Protein AF-A0A935TIV6-F1 (afdb_monomer_lite)

Secondary structure (DSSP, 8-state):
---S-TT-HHHHHHIIIII-----GGGSHHHHHHHHHS--TTS---HHHHHHHHHHHHHHHHHHHHHHHHHHHHHHHHHTT-HHHHHHHHHHHHHHHHTTT--HHHHSHHHHHHHHHHHHHHHHHHHHH-TT-----------

Foldseek 3Di:
DAPLQQLFPASQCCCCPPVVDPRDVCQAQQNVCCVVPVNHPPWFAFSQSSNCSRQNNVRSVVVVVVVVVLLVVLVVLVVVVQPLSVVLNVLSVVCVVSRRGYNVQRHDPVSVCVNVVSVVCCVPPRVVSSPPDPPDDDDDDDD

pLDDT: mean 84.78, std 13.74, range [38.84, 96.5]

Radius of gyration: 17.71 Å; chains: 1; bounding box: 31×26×53 Å

Sequence (143 aa):
MDFFVGHSYSLTIFLDKIVGLPVSISETYPYRVGAATGWGESKWHSIFSWFASAFTFVGTLFIFIPIGYIYAITWQEAKYKNPFSIILFSILTLGLIFVPANNQLLHTPEGYLSTIFFILMWSFQHKRYNFIYPKCKYSLIFY

Structure (mmCIF, N/CA/C/O backbone):
data_AF-A0A935TIV6-F1
#
_entry.id   AF-A0A935TIV6-F1
#
loop_
_atom_site.group_PDB
_atom_site.id
_atom_site.type_symbol
_atom_site.label_atom_id
_atom_site.label_alt_id
_atom_site.label_comp_id
_atom_site.label_asym_id
_atom_site.label_entity_id
_atom_site.label_seq_id
_atom_site.pdbx_PDB_ins_code
_atom_site.Cartn_x
_atom_site.Cartn_y
_atom_site.Cartn_z
_atom_site.occupancy
_atom_site.B_iso_or_equiv
_atom_site.auth_seq_id
_atom_site.auth_comp_id
_atom_site.auth_asym_id
_atom_site.auth_atom_id
_atom_site.pdbx_PDB_model_num
ATOM 1 N N . MET A 1 1 ? 8.626 8.405 -19.422 1.00 48.78 1 MET A N 1
ATOM 2 C CA . MET A 1 1 ? 8.931 8.969 -18.091 1.00 48.78 1 MET A CA 1
ATOM 3 C C . MET A 1 1 ? 7.844 8.479 -17.159 1.00 48.78 1 MET A C 1
ATOM 5 O O . MET A 1 1 ? 6.699 8.885 -17.321 1.00 48.78 1 MET A O 1
ATOM 9 N N . ASP A 1 2 ? 8.174 7.603 -16.216 1.00 63.16 2 ASP A N 1
ATOM 10 C CA . ASP A 1 2 ? 7.210 7.120 -15.235 1.00 63.16 2 ASP A CA 1
ATOM 11 C C . ASP A 1 2 ? 6.853 8.250 -14.260 1.00 63.16 2 ASP A C 1
ATOM 13 O O . ASP A 1 2 ? 7.641 8.641 -13.401 1.00 63.16 2 ASP A O 1
ATOM 17 N N . PHE A 1 3 ? 5.639 8.788 -14.388 1.00 72.31 3 PHE A N 1
ATOM 18 C CA . PHE A 1 3 ? 5.093 9.859 -13.542 1.00 72.31 3 PHE A CA 1
ATOM 19 C C . PHE A 1 3 ? 4.691 9.358 -12.138 1.00 72.31 3 PHE A C 1
ATOM 21 O O . PHE A 1 3 ? 3.645 9.732 -11.622 1.00 72.31 3 PHE A O 1
ATOM 28 N N . PHE A 1 4 ? 5.486 8.474 -11.524 1.00 78.12 4 PHE A N 1
ATOM 29 C CA . PHE A 1 4 ? 5.180 7.800 -10.249 1.00 78.12 4 PHE A CA 1
ATOM 30 C C . PHE A 1 4 ? 3.894 6.948 -10.260 1.00 78.12 4 PHE A C 1
ATOM 32 O O . PHE A 1 4 ? 3.355 6.628 -9.207 1.00 78.12 4 PHE A O 1
ATOM 39 N N . VAL A 1 5 ? 3.407 6.540 -11.437 1.00 81.81 5 VAL A N 1
ATOM 40 C CA . VAL A 1 5 ? 2.139 5.792 -11.604 1.00 81.81 5 VAL A CA 1
ATOM 41 C C . VAL A 1 5 ? 2.334 4.285 -11.793 1.00 81.81 5 VAL A C 1
ATOM 43 O O . VAL A 1 5 ? 1.389 3.514 -11.646 1.00 81.81 5 VAL A O 1
ATOM 46 N N . GLY A 1 6 ? 3.575 3.842 -12.029 1.00 77.88 6 GLY A N 1
ATOM 47 C CA . GLY A 1 6 ? 3.930 2.445 -12.310 1.00 77.88 6 GLY A CA 1
ATOM 48 C C . GLY A 1 6 ? 3.623 1.438 -11.192 1.00 77.88 6 GLY A C 1
ATOM 49 O O . GLY A 1 6 ? 3.742 0.235 -11.405 1.00 77.88 6 GLY A O 1
ATOM 50 N N . HIS A 1 7 ? 3.187 1.897 -10.015 1.00 80.50 7 HIS A N 1
ATOM 51 C CA . HIS A 1 7 ? 2.756 1.027 -8.921 1.00 80.50 7 HIS A CA 1
ATOM 52 C C . HIS A 1 7 ? 1.369 0.397 -9.144 1.00 80.50 7 HIS A C 1
ATOM 54 O O . HIS A 1 7 ? 1.015 -0.541 -8.429 1.00 80.50 7 HIS A O 1
ATOM 60 N N . SER A 1 8 ? 0.568 0.896 -10.096 1.00 84.06 8 SER A N 1
ATOM 61 C CA . SER A 1 8 ? -0.764 0.370 -10.419 1.00 84.06 8 SER A CA 1
ATOM 62 C C . SER A 1 8 ? -0.966 0.268 -11.927 1.00 84.06 8 SER A C 1
ATOM 64 O O . SER A 1 8 ? -1.005 1.274 -12.630 1.00 84.06 8 SER A O 1
ATOM 66 N N . TYR A 1 9 ? -1.191 -0.957 -12.409 1.00 84.56 9 TYR A N 1
ATOM 67 C CA . TYR A 1 9 ? -1.545 -1.220 -13.806 1.00 84.56 9 TYR A CA 1
ATOM 68 C C . TYR A 1 9 ? -2.781 -0.415 -14.240 1.00 84.56 9 TYR A C 1
ATOM 70 O O . TYR A 1 9 ? -2.777 0.243 -15.279 1.00 84.56 9 TYR A O 1
ATOM 78 N N . SER A 1 10 ? -3.825 -0.421 -13.406 1.00 84.81 10 SER A N 1
ATOM 79 C CA . SER A 1 10 ? -5.077 0.282 -13.694 1.00 84.81 10 SER A CA 1
ATOM 80 C C . SER A 1 10 ? -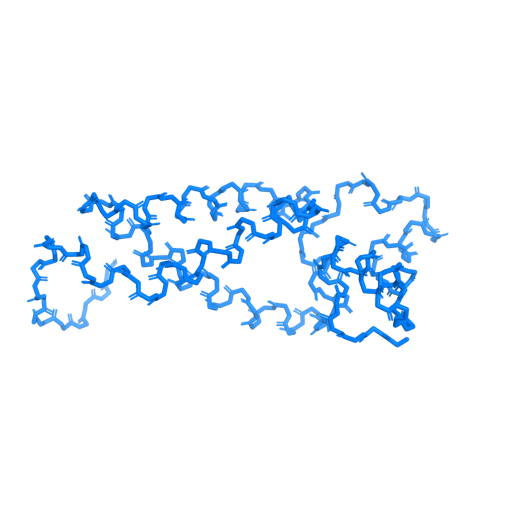4.906 1.793 -13.789 1.00 84.81 10 SER A C 1
ATOM 82 O O . SER A 1 10 ? -5.487 2.407 -14.682 1.00 84.81 10 SER A O 1
ATOM 84 N N . LEU A 1 11 ? -4.095 2.391 -12.911 1.00 84.00 11 LEU A N 1
ATOM 85 C CA . LEU A 1 11 ? -3.830 3.828 -12.949 1.00 84.00 11 LEU A CA 1
ATOM 86 C C . LEU A 1 11 ? -3.090 4.223 -14.230 1.00 84.00 11 LEU A C 1
ATOM 88 O O . LEU A 1 11 ? -3.469 5.201 -14.870 1.00 84.00 11 LEU A O 1
ATOM 92 N N . THR A 1 12 ? -2.088 3.442 -14.643 1.00 85.06 12 TH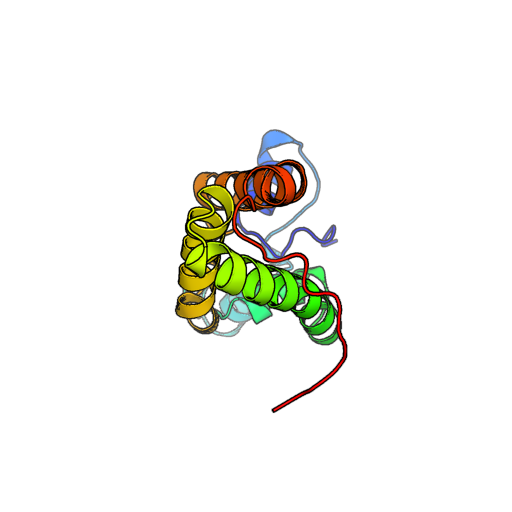R A N 1
ATOM 93 C CA . THR A 1 12 ? -1.341 3.713 -15.876 1.00 85.06 12 THR A CA 1
ATOM 94 C C . THR A 1 12 ? -2.238 3.622 -17.111 1.00 85.06 12 THR A C 1
ATOM 96 O O . THR A 1 12 ? -2.224 4.538 -17.926 1.00 85.06 12 THR A O 1
ATOM 99 N N . ILE A 1 13 ? -3.083 2.586 -17.224 1.00 83.75 13 ILE A N 1
ATOM 100 C CA . ILE A 1 13 ? -4.049 2.473 -18.334 1.00 83.75 13 ILE A CA 1
ATOM 101 C C . ILE A 1 13 ? -5.061 3.621 -18.325 1.00 83.75 13 ILE A C 1
ATOM 103 O O . ILE A 1 13 ? -5.403 4.144 -19.384 1.00 83.75 13 ILE A O 1
ATOM 107 N N . PHE A 1 14 ? -5.563 4.001 -17.148 1.00 85.88 14 PHE A N 1
ATOM 108 C CA . PHE A 1 14 ? -6.526 5.092 -17.016 1.00 85.88 14 PHE A CA 1
ATOM 109 C C . PHE A 1 14 ? -5.925 6.419 -17.498 1.00 85.88 14 PHE A C 1
ATOM 111 O O . PHE A 1 14 ? -6.532 7.117 -18.306 1.00 85.88 14 PHE A O 1
ATOM 118 N N . LEU A 1 15 ? -4.717 6.755 -17.047 1.00 85.62 15 LEU A N 1
ATOM 119 C CA . LEU A 1 15 ? -4.052 8.008 -17.405 1.00 85.62 15 LEU A CA 1
ATOM 120 C C . LEU A 1 15 ? -3.617 8.053 -18.876 1.00 85.62 15 LEU A C 1
ATOM 122 O O . LEU A 1 15 ? -3.765 9.098 -19.506 1.00 85.62 15 LEU A O 1
ATOM 126 N N . ASP A 1 16 ? -3.143 6.937 -19.430 1.00 84.94 16 ASP A N 1
ATOM 127 C CA . ASP A 1 16 ? -2.800 6.829 -20.852 1.00 84.94 16 ASP A CA 1
ATOM 128 C C . ASP A 1 16 ? -4.052 6.987 -21.729 1.00 84.94 16 ASP A C 1
ATOM 130 O O . ASP A 1 16 ? -4.156 7.905 -22.538 1.00 84.94 16 ASP A O 1
ATOM 134 N N . LYS A 1 17 ? -5.075 6.150 -21.509 1.00 85.31 17 LYS A N 1
ATOM 135 C CA . LYS A 1 17 ? -6.223 6.067 -22.425 1.00 85.31 17 LYS A CA 1
ATOM 136 C C . LYS A 1 17 ? -7.255 7.173 -22.259 1.00 85.31 17 LYS A C 1
ATOM 138 O O . LYS A 1 17 ? -7.905 7.529 -23.238 1.00 85.31 17 LYS A O 1
ATOM 143 N N . ILE A 1 18 ? -7.478 7.652 -21.035 1.00 84.69 18 ILE A N 1
ATOM 144 C CA . ILE A 1 18 ? -8.553 8.617 -20.749 1.00 84.69 18 ILE A CA 1
ATOM 145 C C . ILE A 1 18 ? -8.002 10.037 -20.669 1.00 84.69 18 ILE A C 1
ATOM 147 O O . ILE A 1 18 ? -8.630 10.956 -21.188 1.00 84.69 18 ILE A O 1
ATOM 151 N N . VAL A 1 19 ? -6.840 10.226 -20.037 1.00 85.19 19 VAL A N 1
ATOM 152 C CA . VAL A 1 19 ? -6.238 11.560 -19.873 1.00 85.19 19 VAL A CA 1
ATOM 153 C C . VAL A 1 19 ? -5.277 11.894 -21.023 1.00 85.19 19 VAL A C 1
ATOM 155 O O . VAL A 1 19 ? -5.046 13.070 -21.292 1.00 85.19 19 VAL A O 1
ATOM 158 N N . GLY A 1 20 ? -4.751 10.892 -21.739 1.00 82.81 20 GLY A N 1
ATOM 159 C CA . GLY A 1 20 ? -3.800 11.099 -22.835 1.00 82.81 20 GLY A CA 1
ATOM 160 C C . GLY A 1 20 ? -2.401 11.487 -22.354 1.00 82.81 20 GLY A C 1
ATOM 161 O O . GLY A 1 20 ? -1.658 12.141 -23.085 1.00 82.81 20 GLY A O 1
ATOM 162 N N . LEU A 1 21 ? -2.047 11.152 -21.108 1.00 82.12 21 LEU A N 1
ATOM 163 C CA . LEU A 1 21 ? -0.713 11.429 -20.577 1.00 82.12 21 LEU A CA 1
ATOM 164 C C . LEU A 1 21 ? 0.303 10.430 -21.142 1.00 82.12 21 LEU A C 1
ATOM 166 O O . LEU A 1 21 ? -0.031 9.257 -21.281 1.00 82.12 21 LEU A O 1
ATOM 170 N N . PRO A 1 22 ? 1.562 10.842 -21.388 1.00 80.31 22 PRO A N 1
ATOM 171 C CA . PRO A 1 22 ? 2.612 9.965 -21.906 1.00 80.31 22 PRO A CA 1
ATOM 172 C C . PRO A 1 22 ? 3.176 9.045 -20.805 1.00 80.31 22 PRO A C 1
ATOM 174 O O . PRO A 1 22 ? 4.378 9.035 -20.532 1.00 80.31 22 PRO A O 1
ATOM 177 N N . VAL A 1 23 ? 2.297 8.305 -20.129 1.00 82.56 23 VAL A N 1
ATOM 178 C CA . VAL A 1 23 ? 2.635 7.258 -19.162 1.00 82.56 23 VAL A CA 1
ATOM 179 C C . VAL A 1 23 ? 2.649 5.920 -19.890 1.00 82.56 23 VAL A C 1
ATOM 181 O O . VAL A 1 23 ? 1.751 5.631 -20.672 1.00 82.56 23 VAL A O 1
ATOM 184 N N . SER A 1 24 ? 3.657 5.085 -19.644 1.00 80.44 24 SER A N 1
ATOM 185 C CA . SER A 1 24 ? 3.755 3.794 -20.324 1.00 80.44 24 SER A CA 1
ATOM 186 C C . SER A 1 24 ? 4.038 2.667 -19.350 1.00 80.44 24 SER A C 1
ATOM 188 O O . SER A 1 24 ? 5.016 2.688 -18.611 1.00 80.44 24 SER A O 1
ATOM 190 N N . ILE A 1 25 ? 3.232 1.608 -19.431 1.00 82.06 25 ILE A N 1
ATOM 191 C CA . ILE A 1 25 ? 3.464 0.358 -18.691 1.00 82.06 25 ILE A CA 1
ATOM 192 C C . ILE A 1 25 ? 4.808 -0.263 -19.072 1.00 82.06 25 ILE A C 1
ATOM 194 O O . ILE A 1 25 ? 5.403 -0.986 -18.268 1.00 82.06 25 ILE A O 1
ATOM 198 N N . SER A 1 26 ? 5.315 0.056 -20.267 1.00 83.88 26 SER A N 1
ATOM 199 C CA . SER A 1 26 ? 6.571 -0.490 -20.760 1.00 83.88 26 SER A CA 1
ATOM 200 C C . SER A 1 26 ? 7.792 -0.106 -19.923 1.00 83.88 26 SER A C 1
ATOM 202 O O . SER A 1 26 ? 8.826 -0.766 -20.010 1.00 83.88 26 SER A O 1
ATOM 204 N N . GLU A 1 27 ? 7.689 0.959 -19.127 1.00 84.19 27 GLU A N 1
ATOM 205 C CA . GLU A 1 27 ? 8.773 1.439 -18.266 1.00 84.19 27 GLU A CA 1
ATOM 206 C C . GLU A 1 27 ? 8.839 0.681 -16.920 1.00 84.19 27 GLU A C 1
ATOM 208 O O . GLU A 1 27 ? 9.882 0.670 -16.262 1.00 84.19 27 GLU A O 1
ATOM 213 N N . THR A 1 28 ? 7.794 -0.081 -16.568 1.00 88.88 28 THR A N 1
ATOM 214 C CA . THR A 1 28 ? 7.716 -0.820 -15.298 1.00 88.88 28 THR A CA 1
ATOM 215 C C . THR A 1 28 ? 8.646 -2.042 -15.239 1.00 88.88 28 THR A C 1
ATOM 217 O O . THR A 1 28 ? 8.892 -2.724 -16.239 1.00 88.88 28 THR A O 1
ATOM 220 N N . TYR A 1 29 ? 9.150 -2.379 -14.044 1.00 89.88 29 TYR A N 1
ATOM 221 C CA . TYR A 1 29 ? 10.002 -3.559 -13.836 1.00 89.88 29 TYR A CA 1
ATOM 222 C C . TYR A 1 29 ? 9.347 -4.874 -14.293 1.00 89.88 29 TYR A C 1
ATOM 224 O O . TYR A 1 29 ? 10.025 -5.619 -15.004 1.00 89.88 29 TYR A O 1
ATOM 232 N N . PRO A 1 30 ? 8.070 -5.176 -13.963 1.00 90.19 30 PRO A N 1
ATOM 233 C CA . PRO A 1 30 ? 7.407 -6.392 -14.440 1.00 90.19 30 PRO A CA 1
ATOM 234 C C . PRO A 1 30 ? 7.384 -6.504 -15.967 1.00 90.19 30 PRO A C 1
ATOM 236 O O . PRO A 1 30 ? 7.672 -7.571 -16.506 1.00 90.19 30 PRO A O 1
ATOM 239 N N . TYR A 1 31 ? 7.126 -5.396 -16.671 1.00 89.50 31 TYR A N 1
ATOM 240 C CA . TYR A 1 31 ? 7.130 -5.381 -18.133 1.00 89.50 31 TYR A CA 1
ATOM 241 C C . TYR A 1 31 ? 8.533 -5.598 -18.707 1.00 89.50 31 TYR A C 1
ATOM 243 O O . TYR A 1 31 ? 8.725 -6.408 -19.612 1.00 89.50 31 TYR A O 1
ATOM 251 N N . ARG A 1 32 ? 9.546 -4.915 -18.158 1.00 90.56 32 ARG A N 1
ATOM 252 C CA . ARG A 1 32 ? 10.944 -5.057 -18.600 1.00 90.56 32 ARG A CA 1
ATOM 253 C C . ARG A 1 32 ? 11.469 -6.479 -18.410 1.00 90.56 32 ARG A C 1
ATOM 255 O O . ARG A 1 32 ? 12.167 -6.994 -19.281 1.00 90.56 32 ARG A O 1
ATOM 262 N N . VAL A 1 33 ? 11.118 -7.122 -17.295 1.00 91.19 33 VAL A N 1
ATOM 263 C CA . VAL A 1 33 ? 11.430 -8.539 -17.053 1.00 91.19 33 VAL A CA 1
ATOM 264 C C . VAL A 1 33 ? 10.707 -9.423 -18.063 1.00 91.19 33 VAL A C 1
ATOM 266 O O . VAL A 1 33 ? 11.334 -10.316 -18.633 1.00 91.19 33 VAL A O 1
ATOM 269 N N . GLY A 1 34 ? 9.433 -9.144 -18.345 1.00 91.44 34 GLY A N 1
ATOM 270 C CA . GLY A 1 34 ? 8.670 -9.828 -19.386 1.00 91.44 34 GLY A CA 1
ATOM 271 C C . GLY A 1 34 ? 9.335 -9.762 -20.755 1.00 91.44 34 GLY A C 1
ATOM 272 O O . GLY A 1 34 ? 9.536 -10.799 -21.383 1.00 91.44 34 GLY A O 1
ATOM 273 N N . ALA A 1 35 ? 9.765 -8.572 -21.172 1.00 90.19 35 ALA A N 1
ATOM 274 C CA . ALA A 1 35 ? 10.456 -8.366 -22.441 1.00 90.19 35 ALA A CA 1
ATOM 275 C C . ALA A 1 35 ? 11.815 -9.088 -22.514 1.00 90.19 35 ALA A C 1
ATOM 277 O O . ALA A 1 35 ? 12.192 -9.572 -23.578 1.00 90.19 35 ALA A O 1
ATOM 278 N N . ALA A 1 36 ?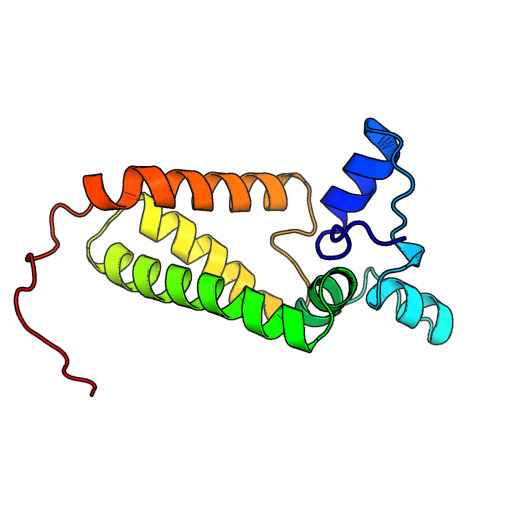 12.548 -9.180 -21.399 1.00 92.12 36 ALA A N 1
ATOM 279 C CA . ALA A 1 36 ? 13.879 -9.790 -21.364 1.00 92.12 36 ALA A CA 1
ATOM 280 C C . ALA A 1 36 ? 13.870 -11.320 -21.181 1.00 92.12 36 ALA A C 1
ATOM 282 O O . ALA A 1 36 ? 14.782 -11.997 -21.645 1.00 92.12 36 ALA A O 1
ATOM 283 N N . THR A 1 37 ? 12.878 -11.867 -20.474 1.00 91.81 37 THR A N 1
ATOM 284 C CA . THR A 1 37 ? 12.879 -13.274 -20.015 1.00 91.81 37 THR A CA 1
ATOM 285 C C . THR A 1 37 ? 11.670 -14.083 -20.486 1.00 91.81 37 THR A C 1
ATOM 287 O O . THR A 1 37 ? 11.623 -15.291 -20.275 1.00 91.81 37 THR A O 1
ATOM 290 N N . GLY A 1 38 ? 10.666 -13.436 -21.084 1.00 89.50 38 GLY A N 1
ATOM 291 C CA . GLY A 1 38 ? 9.368 -14.043 -21.394 1.00 89.50 38 GLY A CA 1
ATOM 292 C C . GLY A 1 38 ? 8.424 -14.152 -20.188 1.00 89.50 38 GLY A C 1
ATOM 293 O O . GLY A 1 38 ? 7.273 -14.564 -20.341 1.00 89.50 38 GLY A O 1
ATOM 294 N N . TRP A 1 39 ? 8.861 -13.760 -18.984 1.00 86.00 39 TRP A N 1
ATOM 295 C CA . TRP A 1 39 ? 8.032 -13.758 -17.777 1.00 86.00 39 TRP A CA 1
ATOM 296 C C . TRP A 1 39 ? 7.202 -12.469 -17.666 1.00 86.00 39 TRP A C 1
ATOM 298 O O . TRP A 1 39 ? 7.540 -11.541 -16.929 1.00 86.00 39 TRP A O 1
ATOM 308 N N . GLY A 1 40 ? 6.139 -12.405 -18.474 1.00 83.31 40 GLY A N 1
ATOM 309 C CA . GLY A 1 40 ? 5.291 -11.221 -18.666 1.00 83.31 40 GLY A CA 1
ATOM 310 C C . GLY A 1 40 ? 4.646 -10.650 -17.399 1.00 83.31 40 GLY A C 1
ATOM 311 O O . GLY A 1 40 ? 4.580 -11.289 -16.352 1.00 83.31 40 GLY A O 1
ATOM 312 N N . GLU A 1 41 ? 4.123 -9.435 -17.505 1.00 79.94 41 GLU A N 1
ATOM 313 C CA . GLU A 1 41 ? 3.486 -8.659 -16.434 1.00 79.94 41 GLU A CA 1
ATOM 314 C C . GLU A 1 41 ? 2.229 -9.315 -15.844 1.00 79.94 41 GLU A C 1
ATOM 316 O O . GLU A 1 41 ? 1.907 -9.096 -14.680 1.00 79.94 41 GLU A O 1
ATOM 321 N N . SER A 1 42 ? 1.557 -10.168 -16.622 1.00 77.75 42 SER A N 1
ATOM 322 C CA . SER A 1 42 ? 0.409 -10.976 -16.185 1.00 77.75 42 SER A CA 1
ATOM 323 C C . SER A 1 42 ? 0.784 -12.127 -15.239 1.00 77.75 42 SER A C 1
ATOM 325 O O . SER A 1 42 ? -0.093 -12.833 -14.734 1.00 77.75 42 SER A O 1
ATOM 327 N N . LYS A 1 43 ? 2.082 -12.357 -15.012 1.00 83.44 43 LYS A N 1
ATOM 328 C CA . LYS A 1 43 ? 2.595 -13.369 -14.085 1.00 83.44 43 LYS A CA 1
ATOM 329 C C . LYS A 1 43 ? 2.695 -12.830 -12.660 1.00 83.44 43 LYS A C 1
ATOM 331 O O . LYS A 1 43 ? 2.459 -11.656 -12.388 1.00 83.44 43 LYS A O 1
ATOM 336 N N . TRP A 1 44 ? 3.033 -13.723 -11.733 1.00 83.62 44 TRP A N 1
ATOM 337 C CA . TRP A 1 44 ? 3.015 -13.432 -10.306 1.00 83.62 44 TRP A CA 1
ATOM 338 C C . TRP A 1 44 ? 4.243 -12.638 -9.840 1.00 83.62 44 TRP A C 1
ATOM 340 O O . TRP A 1 44 ? 5.140 -13.162 -9.183 1.00 83.62 44 TRP A O 1
ATOM 350 N N . HIS A 1 45 ? 4.315 -11.372 -10.246 1.00 88.12 45 HIS A N 1
ATOM 351 C CA . HIS A 1 45 ? 5.332 -10.433 -9.782 1.00 88.12 45 HIS A CA 1
ATOM 352 C C . HIS A 1 45 ? 4.930 -9.851 -8.434 1.00 88.12 45 HIS A C 1
ATOM 354 O O . HIS A 1 45 ? 3.831 -9.319 -8.303 1.00 88.12 45 HIS A O 1
ATOM 360 N N . SER A 1 46 ? 5.840 -9.865 -7.461 1.00 90.56 46 SER A N 1
ATOM 361 C CA . SER A 1 46 ? 5.583 -9.287 -6.139 1.00 90.56 46 SER A CA 1
ATOM 362 C C . SER A 1 46 ? 5.069 -7.842 -6.210 1.00 90.56 46 SER A C 1
ATOM 364 O O . SER A 1 46 ? 5.416 -7.070 -7.114 1.00 90.56 46 SER A O 1
ATOM 366 N N . ILE A 1 47 ? 4.305 -7.421 -5.205 1.00 91.69 47 ILE A N 1
ATOM 367 C CA . ILE A 1 47 ? 3.868 -6.023 -5.086 1.00 91.69 47 ILE A CA 1
ATOM 368 C C . ILE A 1 47 ? 5.060 -5.046 -5.065 1.00 91.69 47 ILE A C 1
ATOM 370 O O . ILE A 1 47 ? 4.966 -3.937 -5.590 1.00 91.69 47 ILE A O 1
ATOM 374 N N . PHE A 1 48 ? 6.214 -5.471 -4.538 1.00 91.94 48 PHE A N 1
ATOM 375 C CA . PHE A 1 48 ? 7.413 -4.639 -4.443 1.00 91.94 48 PHE A CA 1
ATOM 376 C C . PHE A 1 48 ? 7.979 -4.259 -5.809 1.00 91.94 48 PHE A C 1
ATOM 378 O O . PHE A 1 48 ? 8.392 -3.121 -5.980 1.00 91.94 48 PHE A O 1
ATOM 385 N N . SER A 1 49 ? 7.955 -5.153 -6.802 1.00 91.25 49 SER A N 1
ATOM 386 C CA . SER A 1 49 ? 8.392 -4.824 -8.171 1.00 91.25 49 SER A CA 1
ATOM 387 C C . SER A 1 49 ? 7.519 -3.749 -8.826 1.00 91.25 49 SER A C 1
ATOM 389 O O . SER A 1 49 ? 8.029 -2.885 -9.542 1.00 91.25 49 SER A O 1
ATOM 391 N N . TRP A 1 50 ? 6.214 -3.755 -8.543 1.00 89.69 50 TRP A N 1
ATOM 392 C CA . TRP A 1 50 ? 5.294 -2.722 -9.022 1.00 89.69 50 TRP A CA 1
ATOM 393 C C . TRP A 1 50 ? 5.592 -1.375 -8.360 1.00 89.69 50 TRP A C 1
ATOM 395 O O . TRP A 1 50 ? 5.857 -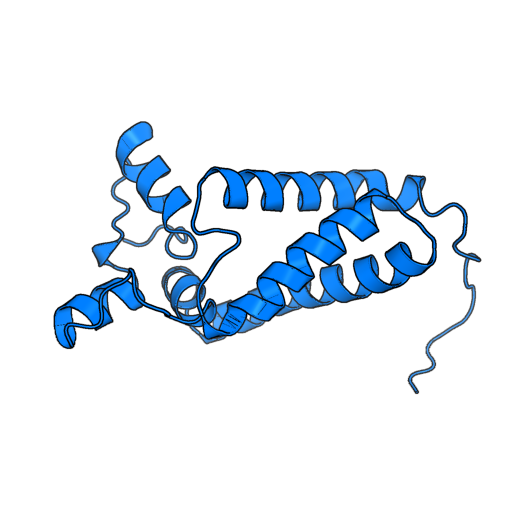0.394 -9.049 1.00 89.69 50 TRP A O 1
ATOM 405 N N . PHE A 1 51 ? 5.649 -1.323 -7.028 1.00 91.69 51 PHE A N 1
ATOM 406 C CA . PHE A 1 51 ? 5.972 -0.079 -6.319 1.00 91.69 51 PHE A CA 1
ATOM 407 C C . PHE A 1 51 ? 7.381 0.437 -6.630 1.00 91.69 51 PHE A C 1
ATOM 409 O O . PHE A 1 51 ? 7.566 1.643 -6.796 1.00 91.69 51 PHE A O 1
ATOM 416 N N . ALA A 1 52 ? 8.357 -0.454 -6.808 1.00 91.81 52 ALA A N 1
ATOM 417 C CA . ALA A 1 52 ? 9.715 -0.068 -7.162 1.00 91.81 52 ALA A CA 1
ATOM 418 C C . ALA A 1 52 ? 9.777 0.612 -8.530 1.00 91.81 52 ALA A C 1
ATOM 420 O O . ALA A 1 52 ? 10.634 1.470 -8.726 1.00 91.81 52 ALA A O 1
ATOM 421 N N . SER A 1 53 ? 8.861 0.282 -9.445 1.00 90.62 53 SER A N 1
ATOM 422 C CA . SER A 1 53 ? 8.782 0.931 -10.759 1.00 90.62 53 SER A CA 1
ATOM 423 C C . SER A 1 53 ? 8.480 2.425 -10.627 1.00 90.62 53 SER A C 1
ATOM 425 O O . SER A 1 53 ? 9.030 3.228 -11.365 1.00 90.62 53 SER A O 1
ATOM 427 N N . ALA A 1 54 ? 7.672 2.812 -9.635 1.00 89.75 54 ALA A N 1
ATOM 428 C CA . ALA A 1 54 ? 7.360 4.212 -9.363 1.00 89.75 54 ALA A CA 1
ATOM 429 C C . ALA A 1 54 ? 8.357 4.887 -8.402 1.00 89.75 54 ALA A C 1
ATOM 431 O O . ALA A 1 54 ? 8.640 6.068 -8.556 1.00 89.75 54 ALA A O 1
ATOM 432 N N . PHE A 1 55 ? 8.888 4.168 -7.406 1.00 91.31 55 PHE A N 1
ATOM 433 C CA . PHE A 1 55 ? 9.582 4.791 -6.266 1.00 91.31 55 PHE A CA 1
ATOM 434 C C . PHE A 1 55 ? 10.983 4.255 -5.987 1.00 91.31 55 PHE A C 1
ATOM 436 O O . PHE A 1 55 ? 11.591 4.643 -4.992 1.00 91.31 55 PHE A O 1
ATOM 443 N N . THR A 1 56 ? 11.519 3.375 -6.834 1.00 92.06 56 THR A N 1
ATOM 444 C CA . THR A 1 56 ? 12.696 2.531 -6.552 1.00 92.06 56 THR A CA 1
ATOM 445 C C . THR A 1 56 ? 12.465 1.553 -5.391 1.00 92.06 56 THR A C 1
ATOM 447 O O . THR A 1 56 ? 11.490 1.647 -4.640 1.00 92.06 56 THR A O 1
ATOM 450 N N . PHE A 1 57 ? 13.366 0.584 -5.216 1.00 90.75 57 PHE A N 1
ATOM 451 C CA . PHE A 1 57 ? 13.265 -0.382 -4.115 1.00 90.75 57 PHE A CA 1
ATOM 452 C C . PHE A 1 57 ? 13.347 0.285 -2.737 1.00 90.75 57 PHE A C 1
ATOM 454 O O . PHE A 1 57 ? 12.579 -0.062 -1.845 1.00 90.75 57 PHE A O 1
ATOM 461 N N . VAL A 1 58 ? 14.218 1.285 -2.571 1.00 93.88 58 VAL A N 1
ATOM 462 C CA . VAL A 1 58 ? 14.362 2.004 -1.295 1.00 93.88 58 VAL A CA 1
ATOM 463 C C . VAL A 1 58 ? 13.111 2.836 -1.007 1.00 93.88 58 VAL A C 1
ATOM 465 O O . VAL A 1 58 ? 12.570 2.762 0.092 1.00 93.88 58 VAL A O 1
ATOM 468 N N . GLY A 1 59 ? 12.590 3.575 -1.993 1.00 91.06 59 GLY A N 1
ATOM 469 C CA . GLY A 1 59 ? 11.354 4.346 -1.809 1.00 91.06 59 GLY A CA 1
ATOM 470 C C . GLY A 1 59 ? 10.139 3.461 -1.527 1.00 91.06 59 GLY A C 1
ATOM 471 O O . GLY A 1 59 ? 9.285 3.827 -0.723 1.00 91.06 59 GLY A O 1
ATOM 472 N N . THR A 1 60 ? 10.107 2.250 -2.089 1.00 93.25 60 THR A N 1
ATOM 473 C CA . THR A 1 60 ? 9.074 1.255 -1.769 1.00 93.25 60 THR A CA 1
ATOM 474 C C . THR A 1 60 ? 9.057 0.918 -0.279 1.00 93.25 60 THR A C 1
ATOM 476 O O . THR A 1 60 ? 7.985 0.894 0.317 1.00 93.25 60 THR A O 1
ATOM 479 N N . LEU A 1 61 ? 10.217 0.734 0.363 1.00 93.38 61 LEU A N 1
ATOM 480 C CA . LEU A 1 61 ? 10.272 0.476 1.808 1.00 93.38 61 LEU A CA 1
ATOM 481 C C . LEU A 1 61 ? 9.611 1.605 2.605 1.00 93.38 61 LEU A C 1
ATOM 483 O O . LEU A 1 61 ? 8.790 1.337 3.481 1.00 93.38 61 LEU A O 1
ATOM 487 N N . PHE A 1 62 ? 9.898 2.862 2.255 1.00 94.94 62 PHE A N 1
ATOM 488 C CA . PHE A 1 62 ? 9.298 4.022 2.917 1.00 94.94 62 PHE A CA 1
ATOM 489 C C . PHE A 1 62 ? 7.782 4.116 2.721 1.00 94.94 62 PHE A C 1
ATOM 491 O O . PHE A 1 62 ? 7.093 4.588 3.620 1.00 94.94 62 PHE A O 1
ATOM 498 N N . ILE A 1 63 ? 7.247 3.628 1.600 1.00 92.44 63 ILE A N 1
ATOM 499 C CA . ILE A 1 63 ? 5.799 3.585 1.344 1.00 92.44 63 ILE A CA 1
ATOM 500 C C . ILE A 1 63 ? 5.103 2.507 2.174 1.00 92.44 63 ILE A C 1
ATOM 502 O O . ILE A 1 63 ? 3.970 2.698 2.612 1.00 92.44 63 ILE A O 1
ATOM 506 N N . PHE A 1 64 ? 5.768 1.384 2.439 1.00 93.38 64 PHE A N 1
ATOM 507 C CA . PHE A 1 64 ? 5.178 0.319 3.249 1.00 93.38 64 PHE A CA 1
ATOM 508 C C . PHE A 1 64 ? 5.157 0.639 4.752 1.00 93.38 64 PHE A C 1
ATOM 510 O O . PHE A 1 64 ? 4.348 0.056 5.471 1.00 93.38 64 PHE A O 1
ATOM 517 N N . ILE A 1 65 ? 5.949 1.608 5.229 1.00 95.19 65 ILE A N 1
ATOM 518 C CA . ILE A 1 65 ? 5.895 2.093 6.622 1.00 95.19 65 ILE A CA 1
ATOM 519 C C . ILE A 1 65 ? 4.493 2.618 6.998 1.00 95.19 65 ILE A C 1
ATOM 521 O O . ILE A 1 65 ? 3.903 2.082 7.941 1.0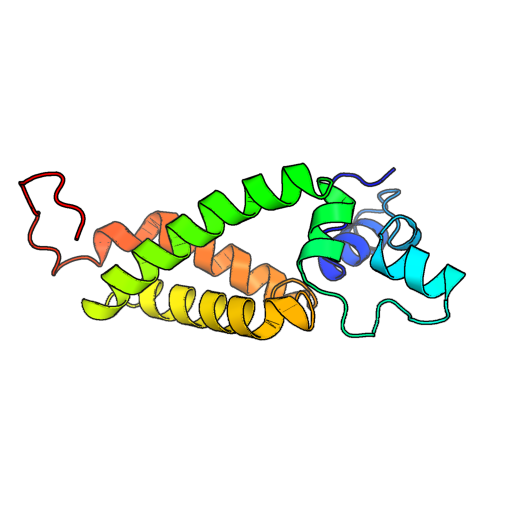0 95.19 65 ILE A O 1
ATOM 525 N N . PRO A 1 66 ? 3.907 3.618 6.304 1.00 94.75 66 PRO A N 1
ATOM 526 C CA . PRO A 1 66 ? 2.563 4.090 6.624 1.00 94.75 66 PRO A CA 1
ATOM 527 C C . PRO A 1 66 ? 1.492 3.017 6.390 1.00 94.75 66 PRO A C 1
ATOM 529 O O . PRO A 1 66 ? 0.530 2.963 7.153 1.00 94.75 66 PRO A O 1
ATOM 532 N N . ILE A 1 67 ? 1.659 2.121 5.409 1.00 94.12 67 ILE A N 1
ATOM 533 C CA . ILE A 1 67 ? 0.734 0.992 5.200 1.00 94.12 67 ILE A CA 1
ATOM 534 C C . ILE A 1 67 ? 0.739 0.062 6.422 1.00 94.12 67 ILE A C 1
ATOM 536 O O . ILE A 1 67 ? -0.324 -0.280 6.938 1.00 94.12 67 ILE A O 1
ATOM 540 N N . GLY A 1 68 ? 1.922 -0.296 6.931 1.00 95.75 68 GLY A N 1
ATOM 541 C CA . GLY A 1 68 ? 2.074 -1.107 8.140 1.00 95.75 68 GLY A CA 1
ATOM 542 C C . GLY A 1 68 ? 1.511 -0.421 9.387 1.00 95.75 68 GLY A C 1
ATOM 543 O O . GLY A 1 68 ? 0.857 -1.064 10.207 1.00 95.75 68 GLY A O 1
ATOM 544 N N . TYR A 1 69 ? 1.685 0.897 9.503 1.00 95.31 69 TYR A N 1
ATOM 545 C CA . TYR A 1 69 ? 1.082 1.692 10.575 1.00 95.31 69 TYR A CA 1
ATOM 546 C C . TYR A 1 69 ? -0.456 1.652 10.536 1.00 95.31 69 TYR A C 1
ATOM 548 O O . TYR A 1 69 ? -1.092 1.371 11.553 1.00 95.31 69 TYR A O 1
ATOM 556 N N . ILE A 1 70 ? -1.063 1.868 9.362 1.00 95.69 70 ILE A N 1
ATOM 557 C CA . ILE A 1 70 ? -2.522 1.787 9.178 1.00 95.69 70 ILE A CA 1
ATOM 558 C C . ILE A 1 70 ? -3.019 0.367 9.472 1.00 95.69 70 ILE A C 1
ATOM 560 O O . ILE A 1 70 ? -4.024 0.197 10.163 1.00 95.69 70 ILE A O 1
ATOM 564 N N . TYR A 1 71 ? -2.302 -0.659 9.010 1.00 96.19 71 TYR A N 1
ATOM 565 C CA . TYR A 1 71 ? -2.621 -2.058 9.299 1.00 96.19 71 TYR A CA 1
ATOM 566 C C . TYR A 1 71 ? -2.648 -2.337 10.808 1.00 96.19 71 TYR A C 1
ATOM 568 O O . TYR A 1 71 ? -3.607 -2.911 11.320 1.00 96.19 71 TYR A O 1
ATOM 576 N N . ALA A 1 72 ? -1.638 -1.870 11.547 1.00 95.81 72 ALA A N 1
ATOM 577 C CA . ALA A 1 72 ? -1.569 -2.054 12.993 1.00 95.81 72 ALA A CA 1
ATOM 578 C C . ALA A 1 72 ? -2.727 -1.359 13.727 1.00 95.81 72 ALA A C 1
ATOM 580 O O . ALA A 1 72 ? -3.323 -1.948 14.629 1.00 95.81 72 ALA A O 1
ATOM 581 N N . ILE A 1 73 ? -3.084 -0.128 13.343 1.00 93.88 73 ILE A N 1
ATOM 582 C CA . ILE A 1 73 ? -4.208 0.576 13.976 1.00 93.88 73 ILE A CA 1
ATOM 583 C C . ILE A 1 73 ? -5.529 -0.111 13.648 1.00 93.88 73 ILE A C 1
ATOM 585 O O . ILE A 1 73 ? -6.310 -0.391 14.555 1.00 93.88 73 ILE A O 1
ATOM 589 N N . THR A 1 74 ? -5.774 -0.406 12.372 1.00 95.31 74 THR A N 1
ATOM 590 C CA . THR A 1 74 ? -7.027 -1.031 11.933 1.00 95.31 74 THR A CA 1
ATOM 591 C C . THR A 1 74 ? -7.230 -2.400 12.575 1.00 95.31 74 THR A C 1
ATOM 593 O O . THR A 1 74 ? -8.341 -2.692 13.008 1.00 95.31 74 THR A O 1
ATOM 596 N N . TRP A 1 75 ? -6.160 -3.184 12.758 1.00 94.94 75 TRP A N 1
ATOM 597 C CA . TRP A 1 75 ? -6.169 -4.415 13.554 1.00 94.94 75 TRP A CA 1
ATOM 598 C C . TRP A 1 75 ? -6.658 -4.164 14.986 1.00 94.94 75 TRP A C 1
ATOM 600 O O . TRP A 1 75 ? -7.517 -4.887 15.492 1.00 94.94 75 TRP A O 1
ATOM 610 N N . GLN A 1 76 ? -6.100 -3.164 15.679 1.00 92.44 76 GLN A N 1
ATOM 611 C CA . GLN A 1 76 ? -6.477 -2.886 17.069 1.00 92.44 76 GLN A CA 1
ATOM 612 C C . GLN A 1 76 ? -7.924 -2.401 17.167 1.00 92.44 76 GLN A C 1
ATOM 614 O O . GLN A 1 76 ? -8.681 -2.902 17.993 1.00 92.44 76 GLN A O 1
ATOM 619 N N . GLU A 1 77 ? -8.335 -1.487 16.294 1.00 92.38 77 GLU A N 1
ATOM 620 C CA . GLU A 1 77 ? -9.697 -0.951 16.244 1.00 92.38 77 GLU A CA 1
ATOM 621 C C . GLU A 1 77 ? -10.738 -2.010 15.847 1.00 92.38 77 GLU A C 1
ATOM 623 O O . GLU A 1 77 ? -11.867 -1.985 16.342 1.00 92.38 77 GLU A O 1
ATOM 628 N N . ALA A 1 78 ? -10.362 -2.978 15.005 1.00 91.75 78 ALA A N 1
ATOM 629 C CA . ALA A 1 78 ? -11.234 -4.081 14.615 1.00 91.75 78 ALA A CA 1
ATOM 630 C C . ALA A 1 78 ? -11.637 -4.954 15.816 1.00 91.75 78 ALA A C 1
ATOM 632 O O . ALA A 1 78 ? -12.788 -5.389 15.894 1.00 91.75 78 ALA A O 1
ATOM 633 N N . LYS A 1 79 ? -10.749 -5.132 16.809 1.00 89.44 79 LYS A N 1
ATOM 634 C CA . LYS A 1 79 ? -11.085 -5.822 18.073 1.00 89.44 79 LYS A CA 1
ATOM 635 C C . LYS A 1 79 ? -12.215 -5.125 18.833 1.00 89.44 79 LYS A C 1
ATOM 637 O O . LYS A 1 79 ? -13.014 -5.786 19.491 1.00 89.44 79 LYS A O 1
ATOM 642 N N . TYR A 1 80 ? -12.306 -3.802 18.708 1.00 88.50 80 TYR A N 1
ATOM 643 C CA . TYR A 1 80 ? -13.340 -2.966 19.324 1.00 88.50 80 TYR A CA 1
ATOM 644 C C . TYR A 1 80 ? -14.563 -2.758 18.424 1.00 88.50 80 TYR A C 1
ATOM 646 O O . TYR A 1 80 ? -15.370 -1.865 18.672 1.00 88.50 80 TYR A O 1
ATOM 654 N N . LYS A 1 81 ? -14.722 -3.597 17.394 1.00 88.06 81 LYS A N 1
ATOM 655 C CA . LYS A 1 81 ? -15.868 -3.599 16.478 1.00 88.06 81 LYS A CA 1
ATOM 656 C C . LYS A 1 81 ? -16.058 -2.289 15.704 1.00 88.06 81 LYS A C 1
ATOM 658 O O . LYS A 1 81 ? -17.181 -1.973 15.316 1.00 88.06 81 LYS A O 1
ATOM 663 N N . ASN A 1 82 ? -14.983 -1.537 15.439 1.00 90.62 82 ASN A N 1
ATOM 664 C CA . ASN A 1 82 ? -15.069 -0.394 14.532 1.00 90.62 82 ASN A CA 1
ATOM 665 C C . ASN A 1 82 ? -15.333 -0.896 13.097 1.00 90.62 82 ASN A C 1
ATOM 667 O O . ASN A 1 82 ? -14.480 -1.591 12.538 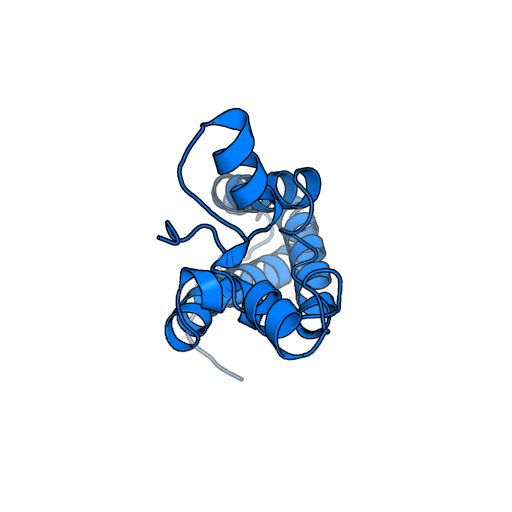1.00 90.62 82 ASN A O 1
ATOM 671 N N . PRO A 1 83 ? -16.476 -0.551 12.476 1.00 90.94 83 PRO A N 1
ATOM 672 C CA . PRO A 1 83 ? -16.851 -1.100 11.177 1.00 90.94 83 PRO A CA 1
ATOM 673 C C . PRO A 1 83 ? -15.883 -0.691 10.059 1.00 90.94 83 PRO A C 1
ATOM 675 O O . PRO A 1 83 ? -15.536 -1.519 9.220 1.00 90.94 83 PRO A O 1
ATOM 678 N N . PHE A 1 84 ? -15.384 0.550 10.065 1.00 91.81 84 PHE A N 1
ATOM 679 C CA . PHE A 1 84 ? -14.435 1.025 9.052 1.00 91.81 84 PHE A CA 1
ATOM 680 C C . PHE A 1 84 ? -13.095 0.309 9.169 1.00 91.81 84 PHE A C 1
ATOM 682 O O . PHE A 1 84 ? -12.506 -0.084 8.163 1.00 91.81 84 PHE A O 1
ATOM 689 N N . SER A 1 85 ? -12.636 0.105 10.402 1.00 93.94 85 SER A N 1
ATOM 690 C CA . SER A 1 85 ? -11.369 -0.566 10.671 1.00 93.94 85 SER A CA 1
ATOM 691 C C . SER A 1 85 ? -11.438 -2.052 10.346 1.00 93.94 85 SER A C 1
ATOM 693 O O . SER A 1 85 ? -10.477 -2.565 9.797 1.00 93.94 85 SER A O 1
ATOM 695 N N . ILE A 1 86 ? -12.571 -2.727 10.586 1.00 94.56 86 ILE A N 1
ATOM 696 C CA . ILE A 1 86 ? -12.782 -4.124 10.163 1.00 94.56 86 ILE A CA 1
ATOM 697 C C . ILE A 1 86 ? -12.674 -4.254 8.641 1.00 94.56 86 ILE A C 1
ATOM 699 O O . ILE A 1 86 ? -11.970 -5.138 8.148 1.00 94.56 86 ILE A O 1
ATOM 703 N N . ILE A 1 87 ? -13.356 -3.380 7.892 1.00 95.00 87 ILE A N 1
ATOM 704 C CA . ILE A 1 87 ? -13.345 -3.435 6.425 1.00 95.00 87 ILE A CA 1
ATOM 705 C C . ILE A 1 87 ? -11.935 -3.162 5.899 1.00 95.00 87 ILE A C 1
ATOM 707 O O . ILE A 1 87 ? -11.403 -3.960 5.127 1.00 95.00 87 ILE A O 1
ATOM 711 N N . LEU A 1 88 ? -11.301 -2.076 6.351 1.00 95.56 88 LEU A N 1
ATOM 712 C CA . LEU A 1 88 ? -9.961 -1.719 5.892 1.00 95.56 88 LEU A CA 1
ATOM 713 C C . LEU A 1 88 ? -8.922 -2.774 6.298 1.00 95.56 88 LEU A C 1
ATOM 715 O O . LEU A 1 88 ? -8.089 -3.148 5.479 1.00 95.56 88 LEU A O 1
ATOM 719 N N . PHE A 1 89 ? -9.011 -3.317 7.513 1.00 96.50 89 PHE A N 1
ATOM 720 C CA . PHE A 1 89 ? -8.164 -4.418 7.966 1.00 96.50 89 PHE A CA 1
ATOM 721 C C . PHE A 1 89 ? -8.302 -5.653 7.067 1.00 96.50 89 PHE A C 1
ATOM 723 O O . PHE A 1 89 ? -7.299 -6.255 6.687 1.00 96.50 89 PHE A O 1
ATOM 730 N N . SER A 1 90 ? -9.529 -6.001 6.672 1.00 96.00 90 SER A N 1
ATOM 731 C CA . SER A 1 90 ? -9.795 -7.136 5.779 1.00 96.00 90 SER A CA 1
ATOM 732 C C . SER A 1 90 ? -9.175 -6.920 4.395 1.00 96.00 90 SER A C 1
ATOM 734 O O . SER A 1 90 ? -8.497 -7.807 3.876 1.00 96.00 90 SER A O 1
ATOM 736 N N . ILE A 1 91 ? -9.336 -5.720 3.824 1.00 95.19 91 ILE A N 1
ATOM 737 C CA . ILE A 1 91 ? -8.741 -5.339 2.532 1.00 95.19 91 ILE A CA 1
ATOM 738 C C . ILE A 1 91 ? -7.210 -5.392 2.603 1.00 95.19 91 ILE A C 1
ATOM 740 O O . ILE A 1 91 ? -6.570 -5.983 1.735 1.00 95.19 91 ILE A O 1
ATOM 744 N N . LEU A 1 92 ? -6.607 -4.819 3.646 1.00 95.19 92 LEU A N 1
ATOM 745 C CA . LEU A 1 92 ? -5.152 -4.819 3.802 1.00 95.19 92 LEU A CA 1
ATOM 746 C C . LEU A 1 92 ? -4.596 -6.220 4.089 1.00 95.19 92 LEU A C 1
ATOM 748 O O . LEU A 1 92 ? -3.507 -6.537 3.622 1.00 95.19 92 LEU A O 1
ATOM 752 N N . THR A 1 93 ? -5.340 -7.076 4.795 1.00 96.12 93 THR A N 1
ATOM 753 C CA . THR A 1 93 ? -4.971 -8.487 5.009 1.00 96.12 93 THR A CA 1
ATOM 754 C C . THR A 1 93 ? -4.976 -9.256 3.693 1.00 96.12 93 THR A C 1
ATOM 756 O O . THR A 1 93 ? -4.040 -10.004 3.417 1.00 96.12 93 THR A O 1
ATOM 759 N N . LEU A 1 94 ? -5.982 -9.032 2.841 1.00 94.38 94 LEU A N 1
ATOM 760 C CA . LEU A 1 94 ? -5.987 -9.579 1.487 1.00 94.38 94 LEU A CA 1
ATOM 761 C C . LEU A 1 94 ? -4.759 -9.090 0.707 1.00 94.38 94 LEU A C 1
ATOM 763 O O . LEU A 1 94 ? -4.041 -9.898 0.129 1.00 94.38 94 LEU A O 1
ATOM 767 N N . GLY A 1 95 ? -4.463 -7.789 0.755 1.00 92.88 95 GLY A N 1
ATOM 768 C CA . GLY A 1 95 ? -3.249 -7.232 0.156 1.00 92.88 95 GLY A CA 1
ATOM 769 C C . GLY A 1 95 ? -1.973 -7.906 0.664 1.00 92.88 95 GLY A C 1
ATOM 770 O O . GLY A 1 95 ? -1.127 -8.276 -0.144 1.00 92.88 95 GLY A O 1
ATOM 771 N N . LEU A 1 96 ? -1.865 -8.127 1.979 1.00 93.75 96 LEU A N 1
ATOM 772 C CA . LEU A 1 96 ? -0.725 -8.780 2.626 1.00 93.75 96 LEU A CA 1
ATOM 773 C C . LEU A 1 96 ? -0.525 -10.220 2.131 1.00 93.75 96 LEU A C 1
ATOM 775 O O . LEU A 1 96 ? 0.598 -10.605 1.819 1.00 93.75 96 LEU A O 1
ATOM 779 N N . ILE A 1 97 ? -1.606 -10.997 2.014 1.00 94.44 97 ILE A N 1
ATOM 780 C CA . ILE A 1 97 ? -1.566 -12.374 1.493 1.00 94.44 97 ILE A CA 1
ATOM 781 C C . ILE A 1 97 ? -1.063 -12.398 0.043 1.00 94.44 97 ILE A C 1
ATOM 783 O O . ILE A 1 97 ? -0.331 -13.308 -0.341 1.00 94.44 97 ILE A O 1
ATOM 787 N N . PHE A 1 98 ? -1.422 -11.389 -0.753 1.00 91.88 98 PHE A N 1
ATOM 788 C CA . PHE A 1 98 ? -1.049 -11.301 -2.165 1.00 91.88 98 PHE A CA 1
ATOM 789 C C . PHE A 1 98 ? 0.297 -10.614 -2.431 1.00 91.88 98 PHE A C 1
ATOM 791 O O . PHE A 1 98 ? 0.765 -10.672 -3.564 1.00 91.88 98 PHE A O 1
ATOM 798 N N . VAL A 1 99 ? 0.982 -10.068 -1.416 1.00 91.56 99 VAL A N 1
ATOM 799 C CA . VAL A 1 99 ? 2.331 -9.467 -1.531 1.00 91.56 99 VAL A CA 1
ATOM 800 C C . VAL A 1 99 ? 3.302 -10.264 -2.420 1.00 91.56 99 VAL A C 1
ATOM 802 O O . VAL A 1 99 ? 3.927 -9.638 -3.284 1.00 91.56 99 VAL A O 1
ATOM 805 N N . PRO A 1 100 ? 3.464 -11.600 -2.267 1.00 88.44 100 PRO A N 1
ATOM 806 C CA . PRO A 1 100 ? 4.383 -12.363 -3.111 1.00 88.44 100 PRO A CA 1
ATOM 807 C C . PRO A 1 100 ? 3.849 -12.608 -4.528 1.00 88.44 100 PRO A C 1
ATOM 809 O O . PRO A 1 100 ? 4.646 -12.835 -5.432 1.00 88.44 100 PRO A O 1
ATOM 812 N N . ALA A 1 101 ? 2.529 -12.577 -4.724 1.00 83.25 101 ALA A N 1
ATOM 813 C CA . ALA A 1 101 ? 1.885 -13.017 -5.952 1.00 83.25 101 ALA A CA 1
ATOM 814 C C . ALA A 1 101 ? 1.575 -11.865 -6.912 1.00 83.25 101 ALA A C 1
ATOM 816 O O . ALA A 1 101 ? 1.830 -12.002 -8.095 1.00 83.25 101 ALA A O 1
ATOM 817 N N . ASN A 1 102 ? 1.022 -10.740 -6.459 1.00 84.50 102 ASN A N 1
ATOM 818 C CA . ASN A 1 102 ? 0.730 -9.582 -7.312 1.00 84.50 102 ASN A CA 1
ATOM 819 C C . ASN A 1 102 ? 0.323 -8.358 -6.476 1.00 84.50 102 ASN A C 1
ATOM 821 O O . ASN A 1 102 ? 0.156 -8.413 -5.259 1.00 84.50 102 ASN A O 1
ATOM 825 N N . ASN A 1 103 ? 0.108 -7.225 -7.144 1.00 85.38 103 ASN A N 1
ATOM 826 C CA . ASN A 1 103 ? -0.565 -6.085 -6.532 1.00 85.38 103 ASN A CA 1
ATOM 827 C C . ASN A 1 103 ? -2.097 -6.228 -6.621 1.00 85.38 103 ASN A C 1
ATOM 829 O O . ASN A 1 103 ? -2.748 -5.413 -7.272 1.00 85.38 103 ASN A O 1
ATOM 833 N N . GLN A 1 104 ? -2.672 -7.269 -6.001 1.00 87.56 104 GLN A N 1
ATOM 834 C CA . GLN A 1 104 ? -4.097 -7.619 -6.137 1.00 87.56 104 GLN A CA 1
ATOM 835 C C . GLN A 1 104 ? -5.032 -6.427 -5.894 1.00 87.56 104 GLN A C 1
ATOM 837 O O . GLN A 1 104 ? -6.032 -6.273 -6.591 1.00 87.56 104 GLN A O 1
ATOM 842 N N . LEU A 1 105 ? -4.689 -5.569 -4.927 1.00 87.44 105 LEU A N 1
ATOM 843 C CA . LEU A 1 105 ? -5.497 -4.408 -4.568 1.00 87.44 105 LEU A CA 1
ATOM 844 C C . LEU A 1 105 ? -5.485 -3.319 -5.640 1.00 87.44 105 LEU A C 1
ATOM 846 O O . LEU A 1 105 ? -6.511 -2.693 -5.854 1.00 87.44 105 LEU A O 1
ATOM 850 N N . LEU A 1 106 ? -4.359 -3.073 -6.316 1.00 87.44 106 LEU A N 1
ATOM 851 C CA . LEU A 1 106 ? -4.241 -1.980 -7.294 1.00 87.44 106 LEU A CA 1
ATOM 852 C C . LEU A 1 106 ? -4.213 -2.469 -8.749 1.00 87.44 106 LEU A C 1
ATOM 854 O O . LEU A 1 106 ? -3.930 -1.682 -9.659 1.00 87.44 106 LEU A O 1
ATOM 858 N N . HIS A 1 107 ? -4.459 -3.760 -8.974 1.00 85.50 107 HIS A N 1
ATOM 859 C CA . HIS A 1 107 ? -4.421 -4.366 -10.299 1.00 85.50 107 HIS A CA 1
ATOM 860 C C . HIS A 1 107 ? -5.661 -4.017 -11.126 1.00 85.50 107 HIS A C 1
ATOM 862 O O . HIS A 1 107 ? -5.514 -3.649 -12.290 1.00 85.50 107 HIS A O 1
ATOM 868 N N . THR A 1 108 ? -6.862 -4.086 -10.536 1.00 86.75 108 THR A N 1
ATOM 869 C CA . THR A 1 108 ? -8.129 -3.716 -11.191 1.00 86.75 108 THR A CA 1
ATOM 870 C C . THR A 1 108 ? -8.570 -2.296 -10.812 1.00 86.75 108 THR A C 1
ATOM 872 O O . THR A 1 108 ? -8.248 -1.836 -9.710 1.00 86.75 108 THR A O 1
ATOM 875 N N . PRO A 1 109 ? -9.338 -1.593 -11.671 1.00 85.19 109 PRO A N 1
ATOM 876 C CA . PRO A 1 109 ? -9.810 -0.246 -11.352 1.00 85.19 109 PRO A CA 1
ATOM 877 C C . PRO A 1 109 ? -10.718 -0.242 -10.120 1.00 85.19 109 PRO A C 1
ATOM 879 O O . PRO A 1 109 ? -10.611 0.633 -9.265 1.00 85.19 109 PRO A O 1
ATOM 882 N N . GLU A 1 110 ? -11.563 -1.266 -9.994 1.00 86.88 110 GLU A N 1
ATOM 883 C CA . GLU A 1 110 ? -12.450 -1.467 -8.847 1.00 86.88 110 GLU A CA 1
ATOM 884 C C . GLU A 1 110 ? -11.668 -1.657 -7.545 1.00 86.88 110 GLU A C 1
ATOM 886 O O . GLU A 1 110 ? -11.987 -1.020 -6.540 1.00 86.88 110 GLU A O 1
ATOM 891 N N . GLY A 1 111 ? -10.620 -2.490 -7.561 1.00 89.88 111 GLY A N 1
ATOM 892 C CA . GLY A 1 111 ? -9.765 -2.720 -6.398 1.00 89.88 111 GLY A CA 1
ATOM 893 C C . GLY A 1 111 ? -9.026 -1.451 -5.983 1.00 89.88 111 GLY A C 1
ATOM 894 O O . GLY A 1 111 ? -9.003 -1.107 -4.797 1.00 89.88 111 GLY A O 1
ATOM 895 N N . TYR A 1 112 ? -8.484 -0.723 -6.966 1.00 89.44 112 TYR A N 1
ATOM 896 C CA . TYR A 1 112 ? -7.780 0.535 -6.741 1.00 89.44 112 TYR A CA 1
ATOM 897 C C . TYR A 1 112 ? -8.705 1.557 -6.074 1.00 89.44 112 TYR A C 1
ATOM 899 O O . TYR A 1 112 ? -8.408 2.048 -4.984 1.00 89.44 112 TYR A O 1
ATOM 907 N N . LEU A 1 113 ? -9.864 1.825 -6.684 1.00 91.00 113 LEU A N 1
ATOM 908 C CA . LEU A 1 113 ? -10.835 2.792 -6.173 1.00 91.00 113 LEU A CA 1
ATOM 909 C C . LEU A 1 113 ? -11.365 2.392 -4.796 1.00 91.00 113 LEU A C 1
ATOM 911 O O . LEU A 1 113 ? -11.427 3.237 -3.907 1.00 91.00 113 LEU A O 1
ATOM 915 N N . SER A 1 114 ? -11.685 1.112 -4.593 1.00 92.00 114 SER A N 1
ATOM 916 C CA . SER A 1 114 ? -12.178 0.610 -3.306 1.00 92.00 114 SER A CA 1
ATOM 917 C C . SER A 1 114 ? -11.137 0.787 -2.203 1.00 92.00 114 SER A C 1
ATOM 919 O O . SER A 1 114 ? -11.455 1.276 -1.120 1.00 92.00 114 SER A O 1
ATOM 921 N N . THR A 1 115 ? -9.879 0.443 -2.480 1.00 92.56 115 THR A N 1
ATOM 922 C CA . THR A 1 115 ? -8.786 0.554 -1.507 1.00 92.56 115 THR A CA 1
ATOM 923 C C . THR A 1 115 ? -8.556 2.011 -1.108 1.00 92.56 115 THR A C 1
ATOM 925 O O . THR A 1 115 ? -8.521 2.323 0.083 1.00 92.56 115 THR A O 1
ATOM 928 N N . ILE A 1 116 ? -8.471 2.924 -2.083 1.00 92.88 116 ILE A N 1
ATOM 929 C CA . ILE A 1 116 ? -8.317 4.361 -1.816 1.00 92.88 116 ILE A CA 1
ATOM 930 C C . ILE A 1 116 ? -9.533 4.913 -1.062 1.00 92.88 116 ILE A C 1
ATOM 932 O O . ILE A 1 116 ? -9.369 5.621 -0.068 1.00 92.88 116 ILE A O 1
ATOM 936 N N . PHE A 1 117 ? -10.750 4.548 -1.470 1.00 94.56 117 PHE A N 1
ATOM 937 C CA . PHE A 1 117 ? -11.983 4.969 -0.808 1.00 94.56 117 PHE A CA 1
ATOM 938 C C . PHE A 1 117 ? -12.016 4.561 0.669 1.00 94.56 117 PHE A C 1
ATOM 940 O O . PHE A 1 117 ? -12.272 5.404 1.529 1.00 94.56 117 PHE A O 1
ATOM 947 N N . PHE A 1 118 ? -11.714 3.299 0.992 1.00 94.56 118 PHE A N 1
ATOM 948 C CA . PHE A 1 118 ? -11.733 2.828 2.378 1.00 94.56 118 PHE A CA 1
ATOM 949 C C . PHE A 1 118 ? -10.596 3.404 3.224 1.00 94.56 118 PHE A C 1
ATOM 951 O O . PHE A 1 118 ? -10.826 3.688 4.399 1.00 94.56 118 PHE A O 1
ATOM 958 N N . ILE A 1 119 ? -9.415 3.661 2.648 1.00 94.88 119 ILE A N 1
ATOM 959 C CA . ILE A 1 119 ? -8.338 4.393 3.337 1.00 94.88 119 ILE A CA 1
ATOM 960 C C . ILE A 1 119 ? -8.804 5.807 3.708 1.00 94.88 119 ILE A C 1
ATOM 962 O O . ILE A 1 119 ? -8.642 6.225 4.857 1.00 94.88 119 ILE A O 1
ATOM 966 N N . LEU A 1 120 ? -9.420 6.532 2.768 1.00 94.75 120 LEU A N 1
ATOM 967 C CA . LEU A 1 120 ? -9.929 7.885 3.009 1.00 94.75 120 LEU A CA 1
ATOM 968 C C . LEU A 1 120 ? -11.061 7.879 4.041 1.00 94.75 120 LEU A C 1
ATOM 970 O O . LEU A 1 120 ? -11.023 8.637 5.011 1.00 94.75 120 LEU A O 1
ATOM 974 N N . MET A 1 121 ? -12.047 6.996 3.878 1.00 92.94 121 MET A N 1
ATOM 975 C CA . MET A 1 121 ? -13.163 6.865 4.816 1.00 92.94 121 MET A CA 1
ATOM 976 C C . MET A 1 121 ? -12.687 6.537 6.225 1.00 92.94 121 MET A C 1
ATOM 978 O O . MET A 1 121 ? -13.123 7.187 7.175 1.00 92.94 121 MET A O 1
ATOM 982 N N . TRP A 1 122 ? -11.760 5.587 6.363 1.00 94.25 122 TRP A N 1
ATOM 983 C CA . TRP A 1 122 ? -11.148 5.277 7.646 1.00 94.25 122 TRP A CA 1
ATOM 984 C C . TRP A 1 122 ? -10.442 6.509 8.218 1.00 94.25 122 TRP A C 1
ATOM 986 O O . TRP A 1 122 ? -10.773 6.905 9.329 1.00 94.25 122 TRP A O 1
ATOM 996 N N . SER A 1 123 ? -9.590 7.196 7.451 1.00 92.44 123 SER A N 1
ATOM 997 C CA . SER A 1 123 ? -8.848 8.377 7.923 1.00 92.44 123 SER A CA 1
ATOM 998 C C . SER A 1 123 ? -9.756 9.473 8.507 1.00 92.44 123 SER A C 1
ATOM 1000 O O . SER A 1 123 ? -9.452 10.039 9.560 1.00 92.44 123 SER A O 1
ATOM 1002 N N . PHE A 1 124 ? -10.912 9.730 7.883 1.00 91.75 124 PHE A N 1
ATOM 1003 C CA . PHE A 1 124 ? -11.850 10.757 8.347 1.00 91.75 124 PHE A CA 1
ATOM 1004 C C . PHE A 1 124 ? -12.794 10.296 9.463 1.00 91.75 124 PHE A C 1
ATOM 1006 O O . PHE A 1 124 ? -13.204 11.110 10.295 1.00 91.75 124 PHE A O 1
ATOM 1013 N N . GLN A 1 125 ? -13.183 9.019 9.480 1.00 87.62 125 GLN A N 1
ATOM 1014 C CA . GLN A 1 125 ? -14.303 8.558 10.305 1.00 87.62 125 GLN A CA 1
ATOM 1015 C C . GLN A 1 125 ? -13.894 7.654 11.464 1.00 87.62 125 GLN A C 1
ATOM 1017 O O . GLN A 1 125 ? -14.605 7.629 12.468 1.00 87.62 125 GLN A O 1
ATOM 1022 N N . HIS A 1 126 ? -12.754 6.962 11.398 1.00 85.94 126 HIS A N 1
ATOM 1023 C CA . HIS A 1 126 ? -12.429 5.887 12.341 1.00 85.94 126 HIS A CA 1
ATOM 1024 C C . HIS A 1 126 ? -12.467 6.329 13.812 1.00 85.94 126 HIS A C 1
ATOM 1026 O O . HIS A 1 126 ? -13.071 5.656 14.646 1.00 85.94 126 HIS A O 1
ATOM 1032 N N . LYS A 1 127 ? -11.972 7.534 14.124 1.00 84.94 127 LYS A N 1
ATOM 1033 C CA . LYS A 1 127 ? -11.987 8.093 15.487 1.00 84.94 127 LYS A CA 1
ATOM 1034 C C . LYS A 1 127 ? -13.391 8.295 16.059 1.00 84.94 127 LYS A C 1
ATOM 1036 O O . LYS A 1 127 ? -13.549 8.238 17.273 1.00 84.94 127 LYS A O 1
ATOM 1041 N N . ARG A 1 128 ? -14.400 8.537 15.214 1.00 82.12 128 ARG A N 1
ATOM 1042 C CA . ARG A 1 128 ? -15.789 8.766 15.651 1.00 82.12 128 ARG A CA 1
ATOM 1043 C C . ARG A 1 128 ? -16.470 7.482 16.109 1.00 82.12 128 ARG A C 1
ATOM 1045 O O . ARG A 1 128 ? -17.328 7.543 16.974 1.00 82.12 128 ARG A O 1
ATOM 1052 N N . TYR A 1 129 ? -16.081 6.342 15.541 1.00 77.12 129 TYR A N 1
ATOM 1053 C CA . TYR A 1 129 ? -16.689 5.037 15.818 1.00 77.12 129 TYR A CA 1
ATOM 1054 C C . TYR A 1 129 ? -15.904 4.210 16.845 1.00 77.12 129 TYR A C 1
ATOM 1056 O O . TYR A 1 129 ? -16.353 3.146 17.259 1.00 77.12 129 TYR A O 1
ATOM 1064 N N . ASN A 1 130 ? -14.776 4.733 17.330 1.00 69.75 130 ASN A N 1
ATOM 1065 C CA . ASN A 1 130 ? -13.968 4.161 18.408 1.00 69.75 130 ASN A CA 1
ATOM 1066 C C . ASN A 1 130 ? -14.586 4.392 19.805 1.00 69.75 130 ASN A C 1
ATOM 1068 O O . ASN A 1 130 ? -13.891 4.783 20.743 1.00 69.75 130 ASN A O 1
ATOM 1072 N N . PHE A 1 131 ? -15.889 4.139 19.970 1.00 58.91 131 PHE A N 1
ATOM 1073 C CA . PHE A 1 131 ? -16.616 4.336 21.236 1.00 58.91 131 PHE A CA 1
ATOM 1074 C C . PHE A 1 131 ? -16.107 3.455 22.391 1.00 58.91 131 PHE A C 1
ATOM 1076 O O . PHE A 1 131 ? -16.413 3.732 23.548 1.00 58.91 131 PHE A O 1
ATOM 1083 N N . ILE A 1 132 ? -15.306 2.426 22.093 1.00 57.62 132 ILE A N 1
ATOM 1084 C CA . ILE A 1 132 ? -14.755 1.473 23.068 1.00 57.62 132 ILE A CA 1
ATOM 1085 C C . ILE A 1 132 ? -13.219 1.508 23.068 1.00 57.62 132 ILE A C 1
ATOM 1087 O O . ILE A 1 132 ? -12.567 0.509 23.337 1.00 57.62 132 ILE A O 1
ATOM 1091 N N . TYR A 1 133 ? -12.599 2.652 22.775 1.00 52.81 133 TYR A N 1
ATOM 1092 C CA . TYR A 1 133 ? -11.266 2.873 23.329 1.00 52.81 133 TYR A CA 1
ATOM 1093 C C . TYR A 1 133 ? -11.461 3.325 24.773 1.00 52.81 133 TYR A C 1
ATOM 1095 O O . TYR A 1 133 ? -11.965 4.436 24.978 1.00 52.81 133 TYR A O 1
ATOM 1103 N N . PRO A 1 134 ? -11.025 2.572 25.803 1.00 48.84 134 PRO A N 1
ATOM 1104 C CA . PRO A 1 134 ? -10.582 3.285 26.985 1.00 48.84 134 PRO A CA 1
ATOM 1105 C C . PRO A 1 134 ? -9.557 4.294 26.462 1.00 48.84 134 PRO A C 1
ATOM 1107 O O . PRO A 1 134 ? -8.603 3.913 25.780 1.00 48.84 134 PRO A O 1
ATOM 1110 N N . LYS A 1 135 ? -9.791 5.594 26.680 1.00 49.03 135 LYS A N 1
ATOM 1111 C CA . LYS A 1 135 ? -8.742 6.599 26.501 1.00 49.03 135 LYS A CA 1
ATOM 1112 C C . LYS A 1 135 ? -7.614 6.160 27.423 1.00 49.03 135 LYS A C 1
ATOM 1114 O O . LYS A 1 135 ? -7.635 6.475 28.610 1.00 49.03 135 LYS A O 1
ATOM 1119 N N . CYS A 1 136 ? -6.683 5.369 26.904 1.00 44.56 136 CYS A N 1
ATOM 1120 C CA . CYS A 1 136 ? -5.539 4.911 27.655 1.00 44.56 136 CYS A CA 1
ATOM 1121 C C . CYS A 1 136 ? -4.634 6.136 27.782 1.00 44.56 136 CYS A C 1
ATOM 1123 O O . CYS A 1 136 ? -3.797 6.431 26.934 1.00 44.56 136 CYS A O 1
ATOM 1125 N N . LYS A 1 137 ? -4.890 6.925 28.831 1.00 45.22 137 LYS A N 1
ATOM 1126 C CA . LYS A 1 137 ? -3.797 7.522 29.586 1.00 45.22 137 LYS A CA 1
ATOM 1127 C C . LYS A 1 137 ? -2.838 6.371 29.920 1.00 45.22 137 LYS A C 1
ATOM 1129 O O . LYS A 1 137 ? -3.316 5.298 30.269 1.00 45.22 137 LYS A O 1
ATOM 1134 N N . TYR A 1 138 ? -1.538 6.648 29.863 1.00 43.72 138 TYR A N 1
ATOM 1135 C CA . TYR A 1 138 ? -0.406 5.760 30.172 1.00 43.72 138 TYR A CA 1
ATOM 1136 C C . TYR A 1 138 ? 0.034 4.893 28.980 1.00 43.72 138 TYR A C 1
ATOM 1138 O O . TYR A 1 138 ? -0.657 3.982 28.557 1.00 43.72 138 TYR A O 1
ATOM 1146 N N . SER A 1 139 ? 1.065 5.317 28.247 1.00 42.41 139 SER A N 1
ATOM 1147 C CA . SER A 1 139 ? 2.506 5.271 28.567 1.00 42.41 139 SER A CA 1
ATOM 1148 C C . SER A 1 139 ? 3.131 4.036 27.925 1.00 42.41 139 SER A C 1
ATOM 1150 O O . SER A 1 139 ? 2.712 2.917 28.188 1.00 42.41 139 SER A O 1
ATOM 1152 N N . LEU A 1 140 ? 4.125 4.296 27.075 1.00 43.81 140 LEU A N 1
ATOM 1153 C CA . LEU A 1 140 ? 5.136 3.371 26.564 1.00 43.81 140 LEU A CA 1
ATOM 1154 C C . LEU A 1 140 ? 5.353 2.161 27.474 1.00 43.81 140 LEU A C 1
ATOM 1156 O O . LEU A 1 140 ? 6.040 2.302 28.480 1.00 43.81 140 LEU A O 1
ATOM 1160 N N . ILE A 1 141 ? 4.853 0.989 27.092 1.00 40.88 141 ILE A N 1
ATOM 1161 C CA . ILE A 1 141 ? 5.452 -0.282 27.498 1.00 40.88 141 ILE A CA 1
ATOM 1162 C C . ILE A 1 141 ? 5.337 -1.234 26.306 1.00 40.88 141 ILE A C 1
ATOM 1164 O O . ILE A 1 141 ? 4.265 -1.742 25.986 1.00 40.88 141 ILE A O 1
ATOM 1168 N N . PHE A 1 142 ? 6.467 -1.398 25.621 1.00 38.84 142 PHE A N 1
ATOM 1169 C CA . PHE A 1 142 ? 6.743 -2.526 24.742 1.00 38.84 142 PHE A CA 1
ATOM 1170 C C . PHE A 1 142 ? 6.791 -3.802 25.589 1.00 38.84 142 PHE A C 1
ATOM 1172 O O . PHE A 1 142 ? 7.524 -3.828 26.576 1.00 38.84 142 PHE A O 1
ATOM 1179 N N . TYR A 1 143 ? 6.067 -4.839 25.174 1.00 42.09 143 TYR A N 1
ATOM 1180 C CA . TYR A 1 143 ? 6.412 -6.240 25.414 1.00 42.09 143 TYR A CA 1
ATOM 1181 C C . TYR A 1 143 ? 6.049 -7.043 24.169 1.00 42.09 143 TYR A C 1
ATOM 1183 O O . TYR A 1 143 ? 4.939 -6.809 23.634 1.00 42.09 143 TYR A O 1
#